Protein AF-D9S1Q9-F1 (afdb_monomer_lite)

Foldseek 3Di:
DALQLVVLCVQCPPHQLVVSQVLLCVQQVDGDDSVNSVCRNVVVDPDDPVVLVSSCSSVVNDSVVSVARPPDDDDDPDPPPPPDDDDPVVVVVVVVCVVVVPDPVNVVVVVVVVVVVVVVVD

Organism: Thermosediminibacter oceani (strain ATCC BAA-1034 / DSM 16646 / JW/IW-1228P) (NCBI:txid555079)

Structure (mmCIF, N/CA/C/O backbone):
data_AF-D9S1Q9-F1
#
_entry.id   AF-D9S1Q9-F1
#
loop_
_atom_site.group_PDB
_atom_site.id
_atom_site.type_symbol
_atom_site.label_atom_id
_atom_site.label_alt_id
_atom_site.label_comp_id
_atom_site.label_asym_id
_atom_site.label_entity_id
_atom_site.label_seq_id
_atom_site.pdbx_PDB_ins_code
_atom_site.Cartn_x
_atom_site.Cartn_y
_atom_site.Cartn_z
_atom_site.occupancy
_atom_site.B_iso_or_equiv
_atom_site.auth_seq_id
_atom_site.auth_comp_id
_atom_site.auth_asym_id
_atom_site.auth_atom_id
_atom_site.pdbx_PDB_model_num
ATOM 1 N N . MET A 1 1 ? 17.188 8.915 -3.248 1.00 65.69 1 MET A N 1
ATOM 2 C CA . MET A 1 1 ? 16.074 8.273 -3.986 1.00 65.69 1 MET A CA 1
ATOM 3 C C . MET A 1 1 ? 15.048 7.877 -2.932 1.00 65.69 1 MET A C 1
ATOM 5 O O . MET A 1 1 ? 15.487 7.313 -1.942 1.00 65.69 1 MET A O 1
ATOM 9 N N . SER A 1 2 ? 13.767 8.249 -3.055 1.00 82.38 2 SER A N 1
ATOM 10 C CA . SER A 1 2 ? 12.780 7.984 -1.985 1.00 82.38 2 SER A CA 1
ATOM 11 C C . SER A 1 2 ? 12.434 6.495 -1.869 1.00 82.38 2 SER A C 1
ATOM 13 O O . SER A 1 2 ? 12.535 5.774 -2.864 1.00 82.38 2 SER A O 1
ATOM 15 N N . GLU A 1 3 ? 11.965 6.043 -0.704 1.00 85.69 3 GLU A N 1
ATOM 16 C CA . GLU A 1 3 ? 11.503 4.659 -0.495 1.00 85.69 3 GLU A CA 1
ATOM 17 C C . GLU A 1 3 ? 10.401 4.257 -1.476 1.00 85.69 3 GLU A C 1
ATOM 19 O O . GLU A 1 3 ? 10.445 3.196 -2.101 1.00 85.69 3 GLU A O 1
ATOM 24 N N . MET A 1 4 ? 9.466 5.172 -1.743 1.00 88.38 4 MET A N 1
ATOM 25 C CA . MET A 1 4 ? 8.474 5.000 -2.803 1.00 88.38 4 MET A CA 1
ATOM 26 C C . MET A 1 4 ? 9.131 4.704 -4.160 1.00 88.38 4 MET A C 1
ATOM 28 O O . MET A 1 4 ? 8.717 3.791 -4.870 1.00 88.38 4 MET A O 1
ATOM 32 N N . SER A 1 5 ? 10.178 5.448 -4.523 1.00 91.06 5 SER A N 1
ATOM 33 C CA . SER A 1 5 ? 10.886 5.263 -5.795 1.00 91.06 5 SER A CA 1
ATOM 34 C C . SER A 1 5 ? 11.536 3.879 -5.883 1.00 91.06 5 SER A C 1
ATOM 36 O O . SER A 1 5 ? 11.409 3.213 -6.915 1.00 91.06 5 SER A O 1
ATOM 38 N N . LYS A 1 6 ? 12.161 3.411 -4.790 1.00 91.94 6 LYS A N 1
ATOM 39 C CA . LYS A 1 6 ? 12.735 2.059 -4.694 1.00 91.94 6 LYS A CA 1
ATOM 40 C C . LYS A 1 6 ? 11.665 0.986 -4.884 1.00 91.94 6 LYS A C 1
ATOM 42 O O . LYS A 1 6 ? 11.836 0.092 -5.709 1.00 91.94 6 LYS A O 1
ATOM 47 N N . LYS A 1 7 ? 10.521 1.114 -4.208 1.00 92.88 7 LYS A N 1
ATOM 48 C CA . LYS A 1 7 ? 9.397 0.167 -4.311 1.00 92.88 7 LYS A CA 1
ATOM 49 C C . LYS A 1 7 ? 8.806 0.094 -5.707 1.00 92.88 7 LYS A C 1
ATOM 51 O O . LYS A 1 7 ? 8.513 -0.997 -6.189 1.00 92.88 7 LYS A O 1
ATOM 56 N N . ILE A 1 8 ? 8.668 1.225 -6.397 1.00 93.25 8 ILE A N 1
ATOM 57 C CA . ILE A 1 8 ? 8.262 1.219 -7.809 1.00 93.25 8 ILE A CA 1
ATOM 58 C C . ILE A 1 8 ? 9.320 0.511 -8.669 1.00 93.25 8 ILE A C 1
ATOM 60 O O . ILE A 1 8 ? 8.961 -0.237 -9.580 1.00 93.25 8 ILE A O 1
ATOM 64 N N . GLY A 1 9 ? 10.608 0.686 -8.359 1.00 93.38 9 GLY A N 1
ATOM 65 C CA . GLY A 1 9 ? 11.701 -0.084 -8.956 1.00 93.38 9 GLY A CA 1
ATOM 66 C C . GLY A 1 9 ? 11.554 -1.596 -8.748 1.00 93.38 9 GLY A C 1
ATOM 67 O O . GLY A 1 9 ? 11.645 -2.350 -9.715 1.00 93.38 9 GLY A O 1
ATOM 68 N N . LEU A 1 10 ? 11.235 -2.035 -7.526 1.00 93.75 10 LEU A N 1
ATOM 69 C CA . LEU A 1 10 ? 10.986 -3.445 -7.197 1.00 93.75 10 LEU A CA 1
ATOM 70 C C . LEU A 1 10 ? 9.789 -4.016 -7.968 1.00 93.75 10 LEU A C 1
ATOM 72 O O . LEU A 1 10 ? 9.868 -5.114 -8.508 1.00 93.75 10 LEU A O 1
ATOM 76 N N . ILE A 1 11 ? 8.694 -3.257 -8.064 1.00 93.88 11 ILE A N 1
ATOM 77 C CA . ILE A 1 11 ? 7.487 -3.660 -8.804 1.00 93.88 11 ILE A CA 1
ATOM 78 C C . ILE A 1 11 ? 7.773 -3.813 -10.297 1.00 93.88 11 ILE A C 1
ATOM 80 O O . ILE A 1 11 ? 7.249 -4.723 -10.940 1.00 93.88 11 ILE A O 1
ATOM 84 N N . LYS A 1 12 ? 8.587 -2.914 -10.857 1.00 95.50 12 LYS A N 1
ATOM 85 C CA . LYS A 1 12 ? 9.022 -2.985 -12.251 1.00 95.50 12 LYS A CA 1
ATOM 86 C C . LYS A 1 12 ? 9.880 -4.229 -12.491 1.00 95.50 12 LYS A C 1
ATOM 88 O O . LYS A 1 12 ? 9.688 -4.909 -13.499 1.00 95.50 12 LYS A O 1
ATOM 93 N 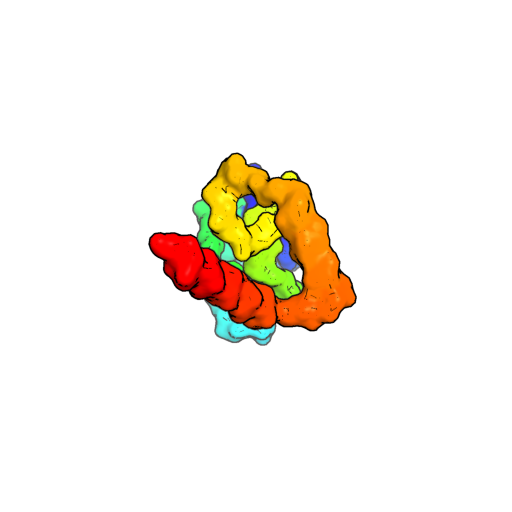N . GLY A 1 13 ? 10.841 -4.498 -11.606 1.00 93.25 13 GLY A N 1
ATOM 94 C CA . GLY A 1 13 ? 11.853 -5.529 -11.818 1.00 93.25 13 GLY A CA 1
ATOM 95 C C . GLY A 1 13 ? 12.519 -5.368 -13.190 1.00 93.25 13 GLY A C 1
ATOM 96 O O . GLY A 1 13 ? 12.987 -4.281 -13.554 1.00 93.25 13 GLY A O 1
ATOM 97 N N . ASN A 1 14 ? 12.478 -6.436 -13.987 1.00 94.75 14 ASN A N 1
ATOM 98 C CA . ASN A 1 14 ? 13.095 -6.484 -15.316 1.00 94.75 14 ASN A CA 1
ATOM 99 C C . ASN A 1 14 ? 12.217 -5.920 -16.445 1.00 94.75 14 ASN A C 1
ATOM 101 O O . ASN A 1 14 ? 12.701 -5.779 -17.562 1.00 94.75 14 ASN A O 1
ATOM 105 N N . LEU A 1 15 ? 10.957 -5.568 -16.176 1.00 95.1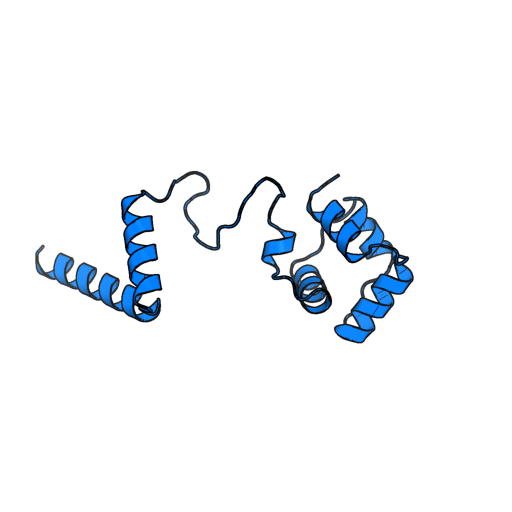9 15 LEU A N 1
ATOM 106 C CA . LEU A 1 15 ? 10.055 -5.018 -17.192 1.00 95.19 15 LEU A CA 1
ATOM 107 C C . LEU A 1 15 ? 10.486 -3.609 -17.600 1.00 95.19 15 LEU A C 1
ATOM 109 O O . LEU A 1 15 ? 10.992 -2.842 -16.781 1.00 95.19 15 LEU A O 1
ATOM 113 N N . SER A 1 16 ? 10.222 -3.208 -18.833 1.00 97.38 16 SER A N 1
ATOM 114 C CA . SER A 1 16 ? 10.175 -1.797 -19.207 1.00 97.38 16 SER A CA 1
ATOM 115 C C . SER A 1 16 ? 8.973 -1.098 -18.551 1.00 97.38 16 SER A C 1
ATOM 117 O O . SER A 1 16 ? 8.020 -1.728 -18.092 1.00 97.38 16 SER A O 1
ATOM 119 N N . TYR A 1 17 ? 8.984 0.239 -18.505 1.00 97.50 17 TYR A N 1
ATOM 120 C CA . TYR A 1 17 ? 7.832 0.991 -17.989 1.00 97.50 17 TYR A CA 1
ATOM 121 C C . TYR A 1 17 ? 6.582 0.850 -18.868 1.00 97.50 17 TYR A C 1
ATOM 123 O O . TYR A 1 17 ? 5.478 1.027 -18.357 1.00 97.50 17 TYR A O 1
ATOM 131 N N . ALA A 1 18 ? 6.752 0.563 -20.164 1.00 97.62 18 ALA A N 1
ATOM 132 C CA . ALA A 1 18 ? 5.645 0.291 -21.076 1.00 97.62 18 ALA A CA 1
ATOM 133 C C . ALA A 1 18 ? 4.994 -1.055 -20.733 1.00 97.62 18 ALA A C 1
ATOM 135 O O . ALA A 1 18 ? 3.811 -1.089 -20.419 1.00 97.62 18 ALA A O 1
ATOM 136 N N . GLU A 1 19 ? 5.792 -2.121 -20.624 1.00 98.00 19 GLU A N 1
ATOM 137 C CA . GLU A 1 19 ? 5.289 -3.445 -20.232 1.00 98.00 19 GLU A CA 1
ATOM 138 C C . GLU A 1 19 ? 4.649 -3.432 -18.840 1.00 98.00 19 GLU A C 1
ATOM 140 O O . GLU A 1 19 ? 3.624 -4.070 -18.614 1.00 98.00 19 GLU A O 1
ATOM 145 N N . LEU A 1 20 ? 5.223 -2.688 -17.887 1.00 97.56 20 LEU A N 1
ATOM 146 C CA . LEU A 1 20 ? 4.614 -2.530 -16.568 1.00 97.56 20 LEU A CA 1
ATOM 147 C C . LEU A 1 20 ? 3.255 -1.818 -16.650 1.00 97.56 20 LEU A C 1
ATOM 149 O O . LEU A 1 20 ? 2.318 -2.219 -15.961 1.00 97.56 20 LEU A O 1
ATOM 153 N N . ALA A 1 21 ? 3.142 -0.763 -17.461 1.00 97.69 21 ALA A N 1
ATOM 154 C CA . ALA A 1 21 ? 1.884 -0.048 -17.656 1.00 97.69 21 ALA A CA 1
ATOM 155 C C . ALA A 1 21 ? 0.799 -0.962 -18.238 1.00 97.69 21 ALA A C 1
ATOM 157 O O . ALA A 1 21 ? -0.326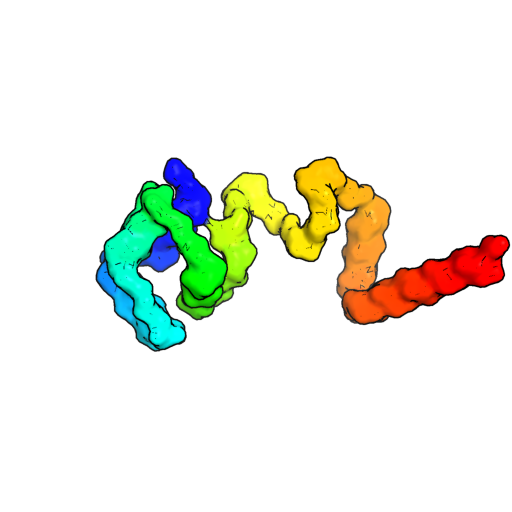 -0.962 -17.731 1.00 97.69 21 ALA A O 1
ATOM 158 N N . ASP A 1 22 ? 1.156 -1.768 -19.238 1.00 98.12 22 ASP A N 1
ATOM 159 C CA . ASP A 1 22 ? 0.241 -2.712 -19.877 1.00 98.12 22 ASP A CA 1
ATOM 160 C C . ASP A 1 22 ? -0.207 -3.792 -18.887 1.00 98.12 22 ASP A C 1
ATOM 162 O O . ASP A 1 22 ? -1.406 -3.985 -18.694 1.00 98.12 22 ASP A O 1
ATOM 166 N N . LYS A 1 23 ? 0.719 -4.393 -18.128 1.00 97.44 23 LYS A N 1
ATOM 167 C CA . LYS A 1 23 ? 0.374 -5.396 -17.104 1.00 97.44 23 LYS A CA 1
ATOM 168 C C . LYS A 1 23 ? -0.502 -4.848 -15.977 1.00 97.44 23 LYS A C 1
ATOM 170 O O . LYS A 1 23 ? -1.380 -5.551 -15.472 1.00 97.44 23 LYS A O 1
ATOM 175 N N . ILE A 1 24 ? -0.282 -3.600 -15.555 1.00 96.44 24 ILE A N 1
ATOM 176 C CA . ILE A 1 24 ? -1.159 -2.941 -14.576 1.00 96.44 24 ILE A CA 1
ATOM 177 C C . ILE A 1 24 ? -2.561 -2.788 -15.164 1.00 96.44 24 ILE A C 1
ATOM 179 O O . ILE A 1 24 ? -3.542 -3.080 -14.475 1.00 96.44 24 ILE A O 1
ATOM 183 N N . TYR A 1 25 ? -2.665 -2.356 -16.420 1.00 96.81 25 TYR A N 1
ATOM 184 C CA . TYR A 1 25 ? -3.948 -2.199 -17.092 1.00 96.81 25 TYR A CA 1
ATOM 185 C C . TYR A 1 25 ? -4.679 -3.538 -17.246 1.00 96.81 25 TYR A C 1
ATOM 187 O O . TYR A 1 25 ? -5.835 -3.628 -16.844 1.00 96.81 25 TYR A O 1
ATOM 195 N N . GLU A 1 26 ? -4.003 -4.586 -17.714 1.00 96.31 26 GLU A N 1
ATOM 196 C CA . GLU A 1 26 ? -4.572 -5.931 -17.868 1.00 96.31 26 GLU A CA 1
ATOM 197 C C . GLU A 1 26 ? -5.143 -6.476 -16.554 1.00 96.31 26 GLU A C 1
ATOM 199 O O . GLU A 1 26 ? -6.236 -7.037 -16.531 1.00 96.31 26 GLU A O 1
ATOM 204 N N . LYS A 1 27 ? -4.432 -6.279 -15.436 1.00 93.44 27 LYS A N 1
ATOM 205 C CA . LYS A 1 27 ? -4.844 -6.819 -14.133 1.00 93.44 27 LYS A CA 1
ATOM 206 C C . LYS A 1 27 ? -5.885 -5.966 -13.404 1.00 93.44 27 LYS A C 1
ATOM 208 O O . LYS A 1 27 ? -6.660 -6.500 -12.617 1.00 93.44 27 LYS A O 1
ATOM 213 N N . THR A 1 28 ? -5.875 -4.646 -13.593 1.00 92.81 28 THR A N 1
ATOM 214 C CA . THR A 1 28 ? -6.674 -3.711 -12.770 1.00 92.81 28 THR A CA 1
ATOM 215 C C . THR A 1 28 ? -7.726 -2.923 -13.550 1.00 92.81 28 THR A C 1
ATOM 217 O O . THR A 1 28 ? -8.543 -2.234 -12.942 1.00 92.81 28 THR A O 1
ATOM 220 N N . GLY A 1 29 ? -7.685 -2.957 -14.883 1.00 93.31 29 GLY A N 1
ATOM 221 C CA . GLY A 1 29 ? -8.492 -2.111 -15.764 1.00 93.31 29 GLY A CA 1
ATOM 222 C C . GLY A 1 29 ? -8.110 -0.625 -15.736 1.00 93.31 29 GLY A C 1
ATOM 223 O O . GLY A 1 29 ? -8.755 0.190 -16.396 1.00 93.31 29 GLY A O 1
ATOM 224 N N . TYR A 1 30 ? -7.076 -0.236 -14.981 1.00 93.19 30 TYR A N 1
ATOM 225 C CA . TYR A 1 30 ? -6.694 1.160 -14.798 1.00 93.19 30 TYR A CA 1
ATOM 226 C C . TYR A 1 30 ? -5.448 1.526 -15.605 1.00 93.19 30 TYR A C 1
ATOM 228 O O . TYR A 1 30 ? -4.381 0.937 -15.443 1.00 93.19 30 TYR A O 1
ATOM 236 N N . LYS A 1 31 ? -5.565 2.554 -16.450 1.00 95.44 31 LYS A N 1
ATOM 237 C CA . LYS A 1 31 ? -4.470 3.004 -17.315 1.00 95.44 31 LYS A CA 1
ATOM 238 C C . LYS A 1 31 ? -3.555 3.990 -16.584 1.00 95.44 31 LYS A C 1
ATOM 240 O O . LYS A 1 31 ? -3.963 5.104 -16.254 1.00 95.44 31 LYS A O 1
ATOM 245 N N . ILE A 1 32 ? -2.296 3.602 -16.377 1.00 94.88 32 ILE A N 1
ATOM 246 C CA . ILE A 1 32 ? -1.215 4.490 -15.922 1.00 94.88 32 ILE A CA 1
ATOM 247 C C . ILE A 1 32 ? -0.211 4.624 -17.060 1.00 94.88 32 ILE A C 1
ATOM 249 O O . ILE A 1 32 ? 0.301 3.630 -17.551 1.00 94.88 32 ILE A O 1
ATOM 253 N N . HIS A 1 33 ? 0.092 5.849 -17.483 1.00 97.44 33 HIS A N 1
ATOM 254 C CA . HIS A 1 33 ? 1.058 6.059 -18.559 1.00 97.44 33 HIS A CA 1
ATOM 255 C C . HIS A 1 33 ? 2.492 5.699 -18.124 1.00 97.44 33 HIS A C 1
ATOM 257 O O . HIS A 1 33 ? 2.896 6.018 -17.002 1.00 97.44 33 HIS A O 1
ATOM 263 N N . TYR A 1 34 ? 3.291 5.114 -19.023 1.00 96.81 34 TYR A N 1
ATOM 264 C CA . TYR A 1 34 ? 4.655 4.656 -18.721 1.00 96.81 34 TYR A CA 1
ATOM 265 C C . TYR A 1 34 ? 5.564 5.781 -18.196 1.00 96.81 34 TYR A C 1
ATOM 267 O O . TYR A 1 34 ? 6.301 5.593 -17.228 1.00 96.81 34 TYR A O 1
ATOM 275 N N . THR A 1 35 ? 5.462 6.993 -18.757 1.00 97.19 35 THR A N 1
ATOM 276 C CA . THR A 1 35 ? 6.241 8.153 -18.279 1.00 97.19 35 THR A CA 1
ATOM 277 C C . THR A 1 35 ? 5.857 8.568 -16.860 1.00 97.19 35 THR A C 1
ATOM 279 O O . THR A 1 35 ? 6.679 9.115 -16.129 1.00 97.19 35 THR A O 1
ATOM 282 N N . THR A 1 36 ? 4.620 8.302 -16.438 1.00 96.88 36 THR A N 1
ATOM 283 C CA . THR A 1 36 ? 4.161 8.559 -15.070 1.00 96.88 36 THR A CA 1
ATOM 284 C C . THR A 1 36 ? 4.782 7.556 -14.102 1.00 96.88 36 THR A C 1
ATOM 286 O O . THR A 1 36 ? 5.295 7.969 -13.065 1.00 96.88 36 THR A O 1
ATOM 289 N N . LEU A 1 37 ? 4.836 6.272 -14.472 1.00 96.62 37 LEU A N 1
ATOM 290 C CA . LEU A 1 37 ? 5.543 5.240 -13.701 1.00 96.62 37 LEU A CA 1
ATOM 291 C C . LEU A 1 37 ? 7.041 5.551 -13.587 1.00 96.62 37 LEU A C 1
ATOM 293 O O . LEU A 1 37 ? 7.614 5.436 -12.507 1.00 96.62 37 LEU A O 1
ATOM 297 N N . GLN A 1 38 ? 7.660 6.037 -14.665 1.00 96.50 38 GLN A N 1
ATOM 298 C CA . GLN A 1 38 ? 9.052 6.486 -14.650 1.00 96.50 38 GLN A CA 1
ATOM 299 C C . GLN A 1 38 ? 9.268 7.677 -13.704 1.00 96.50 38 GLN A C 1
ATOM 301 O O . GLN A 1 38 ? 10.257 7.723 -12.971 1.00 96.50 38 GLN A O 1
ATOM 306 N N . LYS A 1 39 ? 8.342 8.644 -13.673 1.00 96.94 39 LYS A N 1
ATOM 307 C CA . LYS A 1 39 ? 8.404 9.771 -12.727 1.00 96.94 39 LYS A CA 1
ATOM 308 C C . LYS A 1 39 ? 8.281 9.306 -11.275 1.00 96.94 39 LYS A C 1
ATOM 310 O O . LYS A 1 39 ? 8.973 9.862 -10.430 1.00 96.94 39 LYS A O 1
ATOM 315 N N . TYR A 1 40 ? 7.471 8.281 -11.001 1.00 95.50 40 TYR A N 1
ATOM 316 C CA . TYR A 1 40 ? 7.388 7.671 -9.671 1.00 95.50 40 TYR A CA 1
ATOM 317 C C . TYR A 1 40 ? 8.689 6.965 -9.287 1.00 95.50 40 TYR A C 1
ATOM 319 O O . TYR A 1 40 ? 9.220 7.206 -8.212 1.00 95.50 40 TYR A O 1
ATOM 327 N N . ALA A 1 41 ? 9.254 6.166 -10.194 1.00 94.19 41 ALA A N 1
ATOM 328 C CA . ALA A 1 41 ? 10.504 5.441 -9.961 1.00 94.19 41 ALA A CA 1
ATOM 329 C C . ALA A 1 41 ? 11.735 6.349 -9.796 1.00 94.19 41 ALA A C 1
ATOM 331 O O . ALA A 1 41 ? 12.750 5.925 -9.260 1.00 94.19 41 ALA A O 1
ATOM 332 N N . THR A 1 42 ? 11.669 7.589 -10.282 1.00 93.62 42 THR A N 1
ATOM 333 C CA . THR A 1 42 ? 12.760 8.573 -10.171 1.00 93.62 42 THR A CA 1
ATOM 334 C C . THR A 1 42 ? 12.532 9.597 -9.060 1.00 93.62 42 THR A C 1
ATOM 336 O O . THR A 1 42 ? 13.347 10.501 -8.897 1.00 93.62 42 THR A O 1
ATOM 339 N N . GLY A 1 43 ? 11.421 9.503 -8.323 1.00 91.62 43 GLY A N 1
ATOM 340 C CA . GLY A 1 43 ? 11.058 10.452 -7.268 1.00 91.62 43 GLY A CA 1
ATOM 341 C C . GLY A 1 43 ? 10.644 11.836 -7.773 1.00 91.62 43 GLY A C 1
ATOM 342 O O . GLY A 1 43 ? 10.401 12.733 -6.976 1.00 91.62 43 GLY A O 1
ATOM 343 N N . LYS A 1 44 ? 10.521 12.030 -9.093 1.00 93.75 44 LYS A N 1
ATOM 344 C CA . LYS A 1 44 ? 10.076 13.299 -9.698 1.00 93.75 44 LYS A CA 1
ATOM 345 C C . LYS A 1 44 ? 8.592 13.580 -9.460 1.00 93.75 44 LYS A C 1
ATOM 347 O O . LYS A 1 44 ? 8.123 14.689 -9.709 1.00 93.75 44 LYS A O 1
ATOM 352 N N . ARG A 1 45 ? 7.825 12.560 -9.078 1.00 92.69 45 ARG A N 1
ATOM 353 C CA . ARG A 1 45 ? 6.406 12.663 -8.743 1.00 92.69 45 ARG A CA 1
ATOM 354 C C . ARG A 1 45 ? 6.059 11.600 -7.714 1.00 92.69 45 ARG A C 1
ATOM 356 O O . ARG A 1 45 ? 6.560 10.486 -7.811 1.00 92.69 45 ARG A O 1
ATOM 363 N N . GLU A 1 46 ? 5.130 11.908 -6.820 1.00 90.50 46 GLU A N 1
ATOM 364 C CA . GLU A 1 46 ? 4.542 10.904 -5.937 1.00 90.50 46 GLU A CA 1
ATOM 365 C C . GLU A 1 46 ? 3.232 10.326 -6.500 1.00 90.50 46 GLU A C 1
ATOM 367 O O . GLU A 1 46 ? 2.447 11.040 -7.149 1.00 90.50 46 GLU A O 1
ATOM 372 N N . PRO A 1 47 ? 2.962 9.028 -6.284 1.00 91.94 47 PRO A N 1
ATOM 373 C CA . PRO A 1 47 ? 1.670 8.442 -6.602 1.00 91.94 47 PRO A CA 1
ATOM 374 C C . PRO A 1 47 ? 0.561 9.008 -5.707 1.00 91.94 47 PRO A C 1
ATOM 376 O O . PRO A 1 47 ? 0.700 9.114 -4.494 1.00 91.94 47 PRO A O 1
ATOM 379 N N . SER A 1 48 ? -0.597 9.315 -6.294 1.00 90.94 48 SER A N 1
ATOM 380 C CA . SER A 1 48 ? -1.785 9.671 -5.502 1.00 90.94 48 SER A CA 1
ATOM 381 C C . SER A 1 48 ? -2.349 8.454 -4.757 1.00 90.94 48 SER A C 1
ATOM 383 O O . SER A 1 48 ? -2.152 7.318 -5.190 1.00 90.94 48 SER A O 1
ATOM 385 N N . LYS A 1 49 ? -3.178 8.670 -3.723 1.00 86.75 49 LYS A N 1
ATOM 386 C CA . LYS A 1 49 ? -3.896 7.587 -3.015 1.00 86.75 49 LYS A CA 1
ATOM 387 C C . LYS A 1 49 ? -4.660 6.648 -3.961 1.00 86.75 49 LYS A C 1
ATOM 389 O O . LYS A 1 49 ? -4.674 5.439 -3.751 1.00 86.75 49 LYS A O 1
ATOM 394 N N . LYS A 1 50 ? -5.271 7.188 -5.025 1.00 90.25 50 LYS A N 1
ATOM 395 C CA . LYS A 1 50 ? -5.964 6.388 -6.050 1.00 90.25 50 LYS A CA 1
ATOM 396 C C . LYS A 1 50 ? -4.992 5.464 -6.785 1.00 90.25 50 LYS A C 1
ATOM 398 O O . LYS A 1 50 ? -5.287 4.291 -6.968 1.00 90.25 50 LYS A O 1
ATOM 403 N N . VAL A 1 51 ? -3.828 5.986 -7.166 1.00 92.56 51 VAL A N 1
ATOM 404 C CA . VAL A 1 51 ? -2.787 5.214 -7.854 1.00 92.56 51 VAL A CA 1
ATOM 405 C C . VAL A 1 51 ? -2.173 4.166 -6.925 1.00 92.56 51 VAL A C 1
ATOM 407 O O . VAL A 1 51 ? -1.970 3.040 -7.358 1.00 92.56 51 VAL A O 1
ATOM 410 N N . LEU A 1 52 ? -1.959 4.477 -5.644 1.00 92.56 52 LEU A N 1
ATOM 411 C CA . LEU A 1 52 ? -1.479 3.494 -4.666 1.00 92.56 52 LEU A CA 1
ATOM 412 C C . LEU A 1 52 ? -2.442 2.311 -4.510 1.00 92.56 52 LEU A C 1
ATOM 414 O O . LEU A 1 52 ? -1.995 1.174 -4.424 1.00 92.56 52 LEU A O 1
ATOM 418 N N . ARG A 1 53 ? -3.761 2.545 -4.545 1.00 89.81 53 ARG A N 1
ATOM 419 C CA . ARG A 1 53 ? -4.756 1.456 -4.548 1.00 89.81 53 ARG A CA 1
ATOM 420 C C . ARG A 1 53 ? -4.657 0.578 -5.796 1.00 89.81 53 ARG A C 1
ATOM 422 O O . ARG A 1 53 ? -4.766 -0.636 -5.688 1.00 89.81 53 ARG A O 1
ATOM 429 N N . VAL A 1 54 ? -4.419 1.179 -6.962 1.00 92.31 54 VAL A N 1
ATOM 430 C CA . VAL A 1 54 ? -4.213 0.437 -8.219 1.00 92.31 54 VAL A CA 1
ATOM 431 C C . VAL A 1 54 ? -2.942 -0.405 -8.146 1.00 92.31 54 VAL A C 1
ATOM 433 O O . VAL A 1 54 ? -2.970 -1.593 -8.453 1.00 92.31 54 VAL A O 1
ATOM 436 N N . LEU A 1 55 ? -1.835 0.182 -7.688 1.00 93.62 55 LEU A N 1
ATOM 437 C CA . LEU A 1 55 ? -0.570 -0.533 -7.531 1.00 93.62 55 LEU A CA 1
ATOM 438 C C . LEU A 1 55 ? -0.685 -1.655 -6.492 1.00 93.62 55 LEU A C 1
ATOM 440 O O . LEU A 1 55 ? -0.174 -2.742 -6.726 1.00 93.62 55 LEU A O 1
ATOM 444 N N . SER A 1 56 ? -1.409 -1.425 -5.397 1.00 91.06 56 SER A N 1
ATOM 445 C CA . SER A 1 56 ? -1.742 -2.439 -4.390 1.00 91.06 56 SER A CA 1
ATOM 446 C C . SER A 1 56 ? -2.533 -3.608 -4.989 1.00 91.06 56 SER A C 1
ATOM 448 O O . SER A 1 56 ? -2.164 -4.762 -4.785 1.00 91.06 56 SER A O 1
ATOM 450 N N . ALA A 1 57 ? -3.556 -3.335 -5.803 1.00 87.88 57 ALA A N 1
ATOM 451 C CA . ALA A 1 57 ? -4.309 -4.378 -6.503 1.00 87.88 57 ALA A CA 1
ATOM 452 C C . ALA A 1 57 ? -3.440 -5.154 -7.513 1.00 87.88 57 ALA A C 1
ATOM 454 O O . ALA A 1 57 ? -3.554 -6.375 -7.637 1.00 87.88 57 ALA A O 1
ATOM 455 N N . TYR A 1 58 ? -2.533 -4.464 -8.211 1.00 94.00 58 TYR A N 1
ATOM 456 C CA . TYR A 1 58 ? -1.603 -5.097 -9.144 1.00 94.00 58 TYR A CA 1
ATOM 457 C C . TYR A 1 58 ? -0.606 -6.025 -8.431 1.00 94.00 58 TYR A C 1
ATOM 459 O O . TYR A 1 58 ? -0.407 -7.162 -8.862 1.00 94.00 58 TYR A O 1
ATOM 467 N N . THR A 1 59 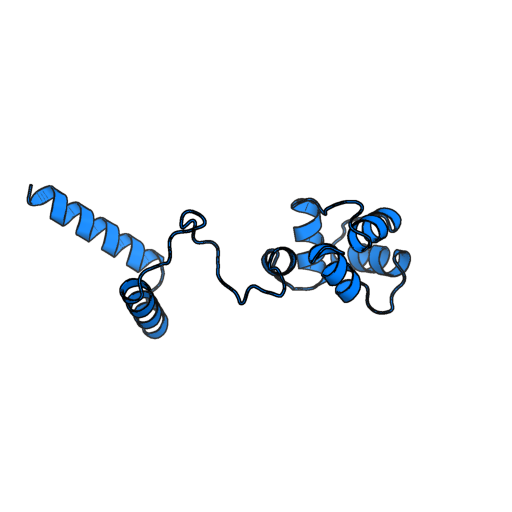? -0.002 -5.582 -7.328 1.00 91.69 59 THR A N 1
ATOM 468 C CA . THR A 1 59 ? 1.056 -6.328 -6.625 1.00 91.69 59 THR A CA 1
ATOM 469 C C . THR A 1 59 ? 0.532 -7.326 -5.596 1.00 91.69 59 THR A C 1
ATOM 471 O O . THR A 1 59 ? 1.274 -8.211 -5.179 1.00 91.69 59 THR A O 1
ATOM 474 N N . GLY A 1 60 ? -0.720 -7.181 -5.152 1.00 86.56 60 GLY A N 1
ATOM 475 C CA . GLY A 1 60 ? -1.263 -7.905 -4.001 1.00 86.56 60 GLY A CA 1
ATOM 476 C C . GLY A 1 60 ? -0.695 -7.440 -2.652 1.00 86.56 60 GLY A C 1
ATOM 477 O O . GLY A 1 60 ? -0.974 -8.061 -1.630 1.00 86.56 60 GLY A O 1
ATOM 478 N N . LYS A 1 61 ? 0.109 -6.367 -2.624 1.00 88.06 61 LYS A N 1
ATOM 479 C CA . LYS A 1 61 ? 0.647 -5.773 -1.390 1.00 88.06 61 LYS A CA 1
ATOM 480 C C . LYS A 1 61 ? -0.353 -4.771 -0.808 1.00 88.06 61 LYS A C 1
ATOM 482 O O . LYS A 1 61 ? -1.018 -4.083 -1.585 1.00 88.06 61 LYS A O 1
ATOM 487 N N . PRO A 1 62 ? -0.462 -4.630 0.524 1.00 84.62 62 PRO A N 1
ATOM 488 C CA . PRO A 1 62 ? -1.317 -3.608 1.123 1.00 84.62 62 PRO A CA 1
ATOM 489 C C . PRO A 1 62 ? -0.827 -2.198 0.765 1.00 84.62 62 PRO A C 1
ATOM 491 O O . PRO A 1 62 ? 0.351 -1.989 0.496 1.00 84.62 62 PRO A O 1
ATOM 494 N N . VAL A 1 63 ? -1.719 -1.202 0.793 1.00 83.38 63 VAL A N 1
ATOM 495 C CA . VAL A 1 63 ? -1.337 0.204 0.542 1.00 83.38 63 VAL A CA 1
ATOM 4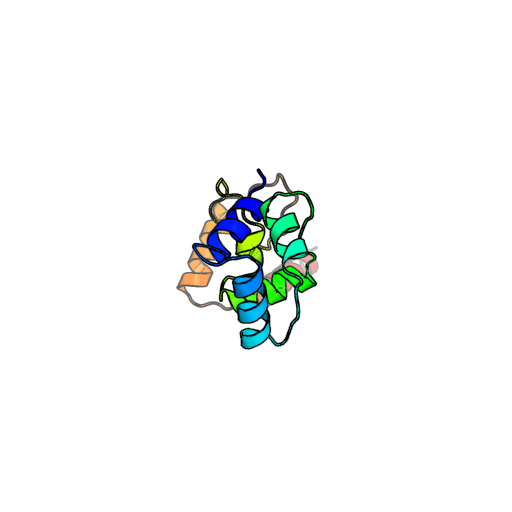96 C C . VAL A 1 63 ? -0.285 0.695 1.549 1.00 83.38 63 VAL A C 1
ATOM 498 O O . VAL A 1 63 ? 0.574 1.486 1.166 1.00 83.38 63 VAL A O 1
ATOM 501 N N . SER A 1 64 ? -0.306 0.196 2.794 1.00 82.12 64 SER A N 1
ATOM 502 C CA . SER A 1 64 ? 0.701 0.520 3.820 1.00 82.12 64 SER A CA 1
ATOM 503 C C . SER A 1 64 ? 2.115 0.155 3.384 1.00 82.12 64 SER A C 1
ATOM 505 O O . SER A 1 64 ? 3.025 0.949 3.585 1.00 82.12 64 SER A O 1
ATOM 507 N N . TRP A 1 65 ? 2.278 -0.954 2.655 1.00 85.75 65 TRP A N 1
ATOM 508 C CA . TRP A 1 65 ? 3.576 -1.395 2.152 1.00 85.75 65 TRP A CA 1
ATOM 509 C C . TRP A 1 65 ? 4.243 -0.347 1.266 1.00 85.75 65 TRP A C 1
ATOM 511 O O . TRP A 1 65 ? 5.457 -0.333 1.163 1.00 85.75 65 TRP A O 1
ATOM 521 N N . PHE A 1 66 ? 3.496 0.557 0.625 1.00 84.31 66 PHE A N 1
ATOM 522 C CA . PHE A 1 66 ? 4.078 1.648 -0.165 1.00 84.31 66 PHE A CA 1
ATOM 523 C C . PHE A 1 66 ? 4.562 2.821 0.695 1.00 84.31 66 PHE A C 1
ATOM 525 O O . PHE A 1 66 ? 5.450 3.549 0.262 1.00 84.31 66 PHE A O 1
ATOM 532 N N . LEU A 1 67 ? 4.001 2.975 1.892 1.00 81.75 67 LEU A N 1
ATOM 533 C CA . LEU A 1 67 ? 4.227 4.083 2.821 1.00 81.75 67 LEU A CA 1
ATOM 534 C C . LEU A 1 67 ? 5.203 3.737 3.959 1.00 81.75 67 LEU A C 1
ATOM 536 O O . LEU A 1 67 ? 5.683 4.646 4.613 1.00 81.75 67 LEU A O 1
ATOM 540 N N . GLU A 1 68 ? 5.486 2.452 4.189 1.00 72.31 68 GLU A N 1
ATOM 541 C CA . GLU A 1 68 ? 6.456 1.972 5.190 1.00 72.31 68 GLU A CA 1
ATOM 542 C C . GLU A 1 68 ? 7.896 2.320 4.773 1.00 72.31 68 GLU A C 1
ATOM 544 O O . GLU A 1 68 ? 8.384 1.756 3.801 1.00 72.31 68 GLU A O 1
ATOM 549 N N . ASP A 1 69 ? 8.613 3.219 5.437 1.00 61.28 69 ASP A N 1
ATOM 550 C CA . ASP A 1 69 ? 10.046 3.362 5.134 1.00 61.28 69 ASP A CA 1
ATOM 551 C C . ASP A 1 69 ? 10.796 2.065 5.516 1.00 61.28 69 ASP A C 1
ATOM 553 O O . ASP A 1 69 ? 10.406 1.400 6.472 1.00 61.28 69 ASP A O 1
ATOM 557 N N . GLU A 1 70 ? 11.832 1.654 4.763 1.00 53.47 70 GLU A N 1
ATOM 558 C CA . GLU A 1 70 ? 12.594 0.404 5.025 1.00 53.47 70 GLU A CA 1
ATOM 559 C C . GLU A 1 70 ? 13.192 0.348 6.452 1.00 53.47 70 GLU A C 1
ATOM 561 O O . GLU A 1 70 ? 13.476 -0.741 6.945 1.00 53.47 70 GLU A O 1
ATOM 566 N N . ASP A 1 71 ? 13.291 1.493 7.138 1.00 47.75 71 ASP A N 1
ATOM 567 C CA . ASP A 1 71 ? 13.708 1.618 8.543 1.00 47.75 71 ASP A CA 1
ATOM 568 C C . ASP A 1 71 ? 12.554 1.468 9.560 1.00 47.75 71 ASP A C 1
ATOM 570 O O . ASP A 1 71 ? 12.749 1.657 10.761 1.00 47.75 71 ASP A O 1
ATOM 574 N N . GLN A 1 72 ? 11.340 1.135 9.114 1.00 41.94 72 GLN A N 1
ATOM 575 C CA . GLN A 1 72 ? 10.176 0.943 9.976 1.00 41.94 72 GLN A CA 1
ATOM 576 C C . GLN A 1 72 ? 9.597 -0.462 9.801 1.00 41.94 72 GLN A C 1
ATOM 578 O O . GLN A 1 72 ? 8.727 -0.723 8.967 1.00 41.94 72 GLN A O 1
ATOM 583 N N . GLU A 1 73 ? 10.060 -1.380 10.654 1.00 38.09 73 GLU A N 1
ATOM 584 C CA . GLU A 1 73 ? 9.291 -2.571 11.002 1.00 38.09 73 GLU A CA 1
ATOM 585 C C . GLU A 1 73 ? 7.869 -2.151 11.421 1.00 38.09 73 GLU A C 1
ATOM 587 O O . GLU A 1 73 ? 7.670 -1.311 12.295 1.00 38.09 73 GLU A O 1
ATOM 592 N N . ILE A 1 74 ? 6.885 -2.729 10.733 1.00 40.81 74 ILE A N 1
ATOM 593 C CA . ILE A 1 74 ? 5.429 -2.603 10.895 1.00 40.81 74 ILE A CA 1
ATOM 594 C C . ILE A 1 74 ? 4.964 -2.088 12.272 1.00 40.81 74 ILE A C 1
ATOM 596 O O . ILE A 1 74 ? 5.099 -2.795 13.266 1.00 40.81 74 ILE A O 1
ATOM 600 N N . SER A 1 75 ? 4.199 -0.990 12.280 1.00 34.81 75 SER A N 1
ATOM 601 C CA . SER A 1 75 ? 2.863 -0.892 12.915 1.00 34.81 75 SER A CA 1
ATOM 602 C C . SER A 1 75 ? 2.309 0.515 12.654 1.00 34.81 75 SER A C 1
ATOM 604 O O . SER A 1 75 ? 2.894 1.496 13.077 1.00 34.81 75 SER A O 1
ATOM 606 N N . GLY A 1 76 ? 1.253 0.735 11.875 1.00 34.56 76 GLY A N 1
ATOM 607 C CA . GLY A 1 76 ? -0.121 0.389 12.216 1.00 34.56 76 GLY A CA 1
ATOM 608 C C . GLY A 1 76 ? -0.956 1.679 12.223 1.00 34.56 76 GLY A C 1
ATOM 609 O O . GLY A 1 76 ? -0.495 2.727 12.655 1.00 34.56 76 GLY A O 1
ATOM 610 N N . ASN A 1 77 ? -2.196 1.624 11.733 1.00 38.22 77 ASN A N 1
ATOM 611 C CA . ASN A 1 77 ? -3.178 2.703 11.894 1.00 38.22 77 ASN A CA 1
ATOM 612 C C . ASN A 1 77 ? -3.598 2.808 13.377 1.00 38.22 77 ASN A C 1
ATOM 614 O O . ASN A 1 77 ? -4.693 2.399 13.761 1.00 38.22 77 ASN A O 1
ATOM 618 N N . PHE A 1 78 ? -2.726 3.346 14.216 1.00 41.28 78 PHE A N 1
ATOM 619 C CA . PHE A 1 78 ? -3.054 3.835 15.543 1.00 41.28 78 PHE A CA 1
ATOM 620 C C . PHE A 1 78 ? -2.611 5.291 15.540 1.00 41.28 78 PHE A C 1
ATOM 622 O O . PHE A 1 78 ? -1.418 5.566 15.524 1.00 41.28 78 PHE A O 1
ATOM 629 N N . LEU A 1 79 ? -3.561 6.229 15.485 1.00 42.06 79 LEU A N 1
ATOM 630 C CA . LEU A 1 79 ? -3.265 7.646 15.705 1.00 42.06 79 LEU A CA 1
ATOM 631 C C . LEU A 1 79 ? -2.942 7.833 17.188 1.00 42.06 79 LEU A C 1
ATOM 633 O O . LEU A 1 79 ? -3.739 8.351 17.965 1.00 42.06 79 LEU A O 1
ATOM 637 N N . VAL A 1 80 ? -1.775 7.340 17.572 1.00 44.41 80 VAL A N 1
ATOM 638 C CA . VAL A 1 80 ? -0.995 7.902 18.652 1.00 44.41 80 VAL A CA 1
ATOM 639 C C . VAL A 1 80 ? -0.387 9.166 18.055 1.00 44.41 80 VAL A C 1
ATOM 641 O O . VAL A 1 80 ? 0.055 9.147 16.904 1.00 44.41 80 VAL A O 1
ATOM 644 N N . LYS A 1 81 ? -0.451 10.298 18.761 1.00 44.12 81 LYS A N 1
ATOM 645 C CA . LYS A 1 81 ? 0.254 11.505 18.305 1.00 44.12 81 LYS A CA 1
ATOM 646 C C . LYS A 1 81 ? 1.689 11.087 18.002 1.00 44.12 81 LYS A C 1
ATOM 648 O O . LYS A 1 81 ? 2.232 10.320 18.785 1.00 44.12 81 LYS A O 1
ATOM 653 N N . GLU A 1 82 ? 2.258 11.549 16.891 1.00 42.91 82 GLU A N 1
ATOM 654 C CA . GLU A 1 82 ? 3.462 11.007 16.223 1.00 42.91 82 GLU A CA 1
ATOM 655 C C . GLU A 1 82 ? 4.740 10.834 17.094 1.00 42.91 82 GLU A C 1
ATOM 657 O O . GLU A 1 82 ? 5.763 10.430 16.566 1.00 42.91 82 GLU A O 1
ATOM 662 N N . ASN A 1 83 ? 4.700 11.076 18.413 1.00 48.00 83 ASN A N 1
ATOM 663 C CA . ASN A 1 83 ? 5.780 10.878 19.386 1.00 48.00 83 ASN A CA 1
ATOM 664 C C . ASN A 1 83 ? 5.341 10.257 20.740 1.00 48.00 83 ASN A C 1
ATOM 666 O O . ASN A 1 83 ? 6.103 10.308 21.702 1.00 48.00 83 ASN A O 1
ATOM 670 N N . GLU A 1 84 ? 4.122 9.730 20.881 1.00 46.91 84 GLU A N 1
ATOM 671 C CA . GLU A 1 84 ? 3.698 9.027 22.105 1.00 46.91 84 GLU A CA 1
ATOM 672 C C . GLU A 1 84 ? 3.948 7.516 21.932 1.00 46.91 84 GLU A C 1
ATOM 674 O O . GLU A 1 84 ? 3.394 6.866 21.050 1.00 46.91 84 GLU A O 1
ATOM 679 N N . GLU A 1 85 ? 4.810 6.924 22.756 1.00 62.03 85 GLU A N 1
ATOM 680 C CA . GLU A 1 85 ? 4.941 5.466 22.804 1.00 62.03 85 GLU A CA 1
ATOM 681 C C . GLU A 1 85 ? 3.715 4.860 23.498 1.00 62.03 85 GLU A C 1
ATOM 683 O O . GLU A 1 85 ? 3.274 5.337 24.545 1.00 62.03 85 GLU A O 1
ATOM 688 N N . ILE A 1 86 ? 3.164 3.776 22.942 1.00 64.75 86 ILE A N 1
ATOM 689 C CA . ILE A 1 86 ? 2.139 2.988 23.636 1.00 64.75 86 ILE A CA 1
ATOM 690 C C . ILE A 1 86 ? 2.822 2.290 24.822 1.00 64.75 86 ILE A C 1
ATOM 692 O O . ILE A 1 86 ? 3.699 1.455 24.575 1.00 64.75 86 ILE A O 1
ATOM 696 N N . PRO A 1 87 ? 2.415 2.551 26.081 1.00 72.25 87 PRO A N 1
ATOM 697 C CA . PRO A 1 87 ? 3.061 1.938 27.237 1.00 72.25 87 PRO A CA 1
ATOM 698 C C . PRO A 1 87 ? 2.996 0.406 27.176 1.00 72.25 87 PRO A C 1
ATOM 700 O O . PRO A 1 87 ? 1.983 -0.160 26.754 1.00 72.25 87 PRO A O 1
ATOM 703 N N . TYR A 1 88 ? 4.057 -0.263 27.639 1.00 63.06 88 TYR A N 1
ATOM 704 C CA . TYR A 1 88 ? 4.215 -1.728 27.608 1.00 63.06 88 TYR A CA 1
ATOM 705 C C . TYR A 1 88 ? 2.980 -2.486 28.128 1.00 63.06 88 TYR A C 1
ATOM 707 O O . TYR A 1 88 ? 2.536 -3.468 27.532 1.00 63.06 88 TYR A O 1
ATOM 715 N N . GLU A 1 89 ? 2.351 -1.972 29.184 1.00 61.81 89 GLU A N 1
ATOM 716 C CA . GLU A 1 89 ? 1.150 -2.556 29.789 1.00 61.81 89 GLU A CA 1
ATOM 717 C C . GLU A 1 89 ? -0.022 -2.682 28.800 1.00 61.81 89 GLU A C 1
ATOM 719 O O . GLU A 1 89 ? -0.726 -3.695 28.776 1.00 61.81 89 GLU A O 1
ATOM 724 N N . TYR A 1 90 ? -0.213 -1.694 27.921 1.00 77.44 90 TYR A N 1
ATOM 725 C CA . TYR A 1 90 ? -1.258 -1.742 26.896 1.00 77.44 90 TYR A CA 1
ATOM 726 C C . TYR A 1 90 ? -0.930 -2.758 25.795 1.00 77.44 90 TYR A C 1
ATOM 728 O O . TYR A 1 90 ? -1.833 -3.426 25.281 1.00 77.44 90 TYR A O 1
ATOM 736 N N . GLN A 1 91 ? 0.353 -2.925 25.461 1.00 76.25 91 GLN A N 1
ATOM 737 C CA . GLN A 1 91 ? 0.800 -3.912 24.476 1.00 76.25 91 GLN A CA 1
ATOM 738 C C . GLN A 1 91 ? 0.541 -5.346 24.960 1.00 76.25 91 GLN A C 1
ATOM 740 O O . GLN A 1 91 ? 0.035 -6.179 24.201 1.00 76.25 91 GLN A O 1
ATOM 745 N N . GLU A 1 92 ? 0.813 -5.639 26.236 1.00 79.00 92 GLU A N 1
ATOM 746 C CA . GLU A 1 92 ? 0.547 -6.956 26.825 1.00 79.00 92 GLU A CA 1
ATOM 747 C C . GLU A 1 92 ? -0.941 -7.312 26.820 1.00 79.00 92 GLU A C 1
ATOM 749 O O . GLU A 1 92 ? -1.315 -8.448 26.506 1.00 79.00 92 GLU A O 1
ATOM 754 N N . VAL A 1 93 ? -1.806 -6.351 27.150 1.00 82.25 93 VAL A N 1
ATOM 755 C CA . VAL A 1 93 ? -3.262 -6.542 27.122 1.00 82.25 93 VAL A CA 1
ATOM 756 C C . VAL A 1 93 ? -3.736 -6.834 25.700 1.00 82.25 93 VAL A C 1
ATOM 758 O O . VAL A 1 93 ? -4.522 -7.763 25.494 1.00 82.25 93 VAL A O 1
ATOM 761 N N . PHE A 1 94 ? -3.216 -6.106 24.710 1.00 82.56 94 PHE A N 1
ATOM 762 C CA . PHE A 1 94 ? -3.551 -6.335 23.308 1.00 82.56 94 PHE A CA 1
ATOM 763 C C . PHE A 1 94 ? -3.121 -7.730 22.833 1.00 82.56 94 PHE A C 1
ATOM 765 O O . PHE A 1 94 ? -3.913 -8.446 22.213 1.00 82.56 94 PHE A O 1
ATOM 772 N N . LYS A 1 95 ? -1.902 -8.160 23.185 1.00 83.19 95 LYS A N 1
ATOM 773 C CA . LYS A 1 95 ? -1.396 -9.505 22.876 1.00 83.19 95 LYS A CA 1
ATOM 774 C C . LYS A 1 95 ? -2.299 -10.589 23.467 1.00 83.19 95 LYS A C 1
ATOM 776 O O . LYS A 1 95 ? -2.774 -11.457 22.739 1.00 83.19 95 LYS A O 1
ATOM 781 N N . LYS A 1 96 ? -2.638 -10.478 24.755 1.00 86.44 96 LYS A N 1
ATOM 782 C CA . LYS A 1 96 ? -3.545 -11.416 25.439 1.00 86.44 96 LYS A CA 1
ATOM 783 C C . LYS A 1 96 ? -4.933 -11.464 24.794 1.00 86.44 96 LYS A C 1
ATOM 785 O O . LYS A 1 96 ? -5.507 -12.544 24.665 1.00 86.44 96 LYS A O 1
ATOM 790 N N . ALA A 1 97 ? -5.486 -10.320 24.389 1.00 87.50 97 ALA A N 1
ATOM 791 C CA . ALA A 1 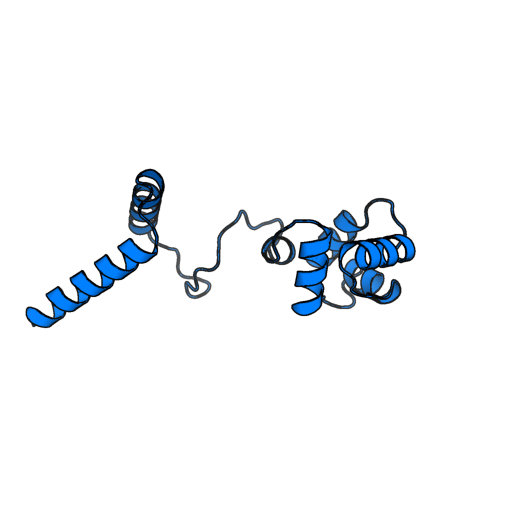97 ? -6.789 -10.264 23.727 1.00 87.50 97 ALA A CA 1
ATOM 792 C C . ALA A 1 97 ? -6.773 -10.977 22.365 1.00 87.50 97 ALA A C 1
ATOM 794 O O . ALA A 1 97 ? -7.693 -11.740 22.057 1.00 87.50 97 ALA A O 1
ATOM 795 N N . LYS A 1 98 ? -5.700 -10.784 21.588 1.00 83.88 98 LYS A N 1
ATOM 796 C CA . LYS A 1 98 ? -5.485 -11.456 20.302 1.00 83.88 98 LYS A CA 1
ATOM 797 C C . LYS A 1 98 ? -5.369 -12.971 20.468 1.00 83.88 98 LYS A C 1
ATOM 799 O O . LYS A 1 98 ? -6.058 -13.702 19.759 1.00 83.88 98 LYS A O 1
ATOM 804 N N . ASP A 1 99 ? -4.576 -13.435 21.433 1.00 90.44 99 ASP A N 1
ATOM 805 C CA . ASP A 1 99 ? -4.395 -14.866 21.723 1.00 90.44 99 ASP A CA 1
ATOM 806 C C . ASP A 1 99 ? -5.720 -15.535 22.119 1.00 90.44 99 ASP A C 1
ATOM 808 O O . ASP A 1 99 ? -6.016 -16.662 21.720 1.00 90.44 99 ASP A O 1
ATOM 812 N N . LYS A 1 100 ? -6.573 -14.801 22.840 1.00 91.38 100 LYS A N 1
ATOM 813 C CA . LYS A 1 100 ? -7.920 -15.241 23.223 1.00 91.38 100 LYS A CA 1
ATOM 814 C C . LYS A 1 100 ? -8.980 -15.049 22.135 1.00 91.38 100 LYS A C 1
ATOM 816 O O . LYS A 1 100 ? -10.152 -15.309 22.394 1.00 91.38 100 LYS A O 1
ATOM 821 N N . LYS A 1 101 ? -8.594 -14.609 20.931 1.00 92.00 101 LYS A N 1
ATOM 822 C CA . LYS A 1 101 ? -9.495 -14.333 19.797 1.00 92.00 101 LYS A CA 1
ATOM 823 C C . LYS A 1 101 ? -10.648 -13.393 20.162 1.00 92.00 101 LYS A C 1
ATOM 825 O O . LYS A 1 101 ? -11.745 -13.504 19.617 1.00 92.00 101 LYS A O 1
ATOM 830 N N . ILE A 1 102 ? -10.408 -12.467 21.087 1.00 85.50 102 ILE A N 1
ATOM 831 C CA . ILE A 1 102 ? -11.402 -11.467 21.468 1.00 85.50 102 ILE A CA 1
ATOM 832 C C . ILE A 1 102 ? -11.479 -10.450 20.326 1.00 85.50 102 ILE A C 1
ATOM 834 O O . ILE A 1 102 ? -10.461 -9.838 19.991 1.00 85.50 102 ILE A O 1
ATOM 838 N N . PRO A 1 103 ? -12.651 -10.257 19.699 1.00 86.31 103 PRO A N 1
ATOM 839 C CA . PRO A 1 103 ? -12.759 -9.344 18.578 1.00 86.31 103 PRO A CA 1
ATOM 840 C C . PRO A 1 103 ? -12.666 -7.885 19.059 1.00 86.31 103 PRO A C 1
ATOM 842 O O . PRO A 1 103 ? -13.122 -7.566 20.163 1.00 86.31 103 PRO A O 1
ATOM 845 N N . PRO A 1 104 ? -12.148 -6.964 18.225 1.00 82.88 104 PRO A N 1
ATOM 846 C CA . PRO A 1 104 ? -12.042 -5.545 18.576 1.00 82.88 104 PRO A CA 1
ATOM 847 C C . PRO A 1 104 ? -13.370 -4.904 19.006 1.00 82.88 104 PRO A C 1
ATOM 849 O O . PRO A 1 104 ? -13.387 -4.039 19.879 1.00 82.88 104 PRO A O 1
ATOM 852 N N . SER A 1 105 ? -14.495 -5.358 18.446 1.00 84.50 105 SER A N 1
ATOM 853 C CA . SER A 1 105 ? -15.837 -4.909 18.838 1.00 84.50 105 SER A CA 1
ATOM 854 C C . SER A 1 105 ? -16.145 -5.187 20.311 1.00 84.50 105 SER A C 1
ATOM 856 O O . SER A 1 105 ? -16.732 -4.342 20.979 1.00 84.50 105 SER A O 1
ATOM 858 N N . SER A 1 106 ? -15.707 -6.331 20.842 1.00 87.75 106 SER A N 1
ATOM 859 C CA . SER A 1 106 ? -15.908 -6.681 22.251 1.00 87.75 106 SER A CA 1
ATOM 860 C C . SER A 1 106 ? -15.045 -5.834 23.182 1.00 87.75 106 SER A C 1
ATOM 862 O O . SER A 1 106 ? -15.508 -5.442 24.249 1.00 87.75 106 SER A O 1
ATOM 864 N N . LEU A 1 107 ? -13.814 -5.502 22.774 1.00 87.31 107 LEU A N 1
ATOM 865 C CA . LEU A 1 107 ? -12.967 -4.573 23.530 1.00 87.31 107 LEU A CA 1
ATOM 866 C C . LEU A 1 107 ? -13.593 -3.177 23.592 1.00 87.31 107 LEU A C 1
ATOM 868 O O . LEU A 1 107 ? -13.588 -2.553 24.649 1.00 87.31 107 LEU A O 1
ATOM 872 N N . LYS A 1 108 ? -14.193 -2.713 22.489 1.00 87.25 108 LYS A N 1
ATOM 873 C CA . LYS A 1 108 ? -14.898 -1.428 22.448 1.00 87.25 108 LYS A CA 1
ATOM 874 C C . LYS A 1 108 ? -16.071 -1.387 23.434 1.00 87.25 108 LYS A C 1
ATOM 876 O O . LYS A 1 108 ? -16.161 -0.453 24.223 1.00 87.25 108 LYS A O 1
ATOM 881 N N . LEU A 1 109 ? -16.903 -2.430 23.447 1.00 90.75 109 LEU A N 1
ATOM 882 C CA . LEU A 1 109 ? -18.016 -2.549 24.396 1.00 90.75 109 LEU A CA 1
ATOM 883 C C . LEU A 1 109 ? -17.538 -2.566 25.853 1.00 90.75 109 LEU A C 1
ATOM 885 O O . LEU A 1 109 ? -18.165 -1.963 26.721 1.00 90.75 109 LEU A O 1
ATOM 889 N N . PHE A 1 110 ? -16.417 -3.236 26.128 1.00 91.25 110 PHE A N 1
ATOM 890 C CA . PHE A 1 110 ? -15.833 -3.256 27.465 1.00 91.25 110 PHE A CA 1
ATOM 891 C C . PHE A 1 110 ? -15.382 -1.860 27.916 1.00 91.25 110 PHE A C 1
ATOM 893 O O . PHE A 1 110 ? -15.677 -1.459 29.040 1.00 91.25 110 PHE A O 1
ATOM 900 N N . ILE A 1 111 ? -14.715 -1.102 27.040 1.00 91.06 111 ILE A N 1
ATOM 901 C CA . ILE A 1 111 ? -14.289 0.278 27.322 1.00 91.06 111 ILE A CA 1
ATOM 902 C C . ILE A 1 111 ? -15.504 1.158 27.639 1.00 91.06 111 ILE A C 1
ATOM 904 O O . ILE A 1 111 ? -15.524 1.817 28.677 1.00 91.06 111 ILE A O 1
ATOM 908 N N . GLU A 1 112 ? -16.545 1.103 26.804 1.00 91.88 112 GLU A N 1
ATOM 909 C CA . GLU A 1 112 ? -17.788 1.861 27.004 1.00 91.88 112 GLU A CA 1
ATOM 910 C C . GLU A 1 112 ? -18.456 1.525 28.352 1.00 91.88 112 GLU A C 1
ATOM 912 O O . GLU A 1 112 ? -18.905 2.419 29.076 1.00 91.88 112 GLU A O 1
ATOM 917 N N . ALA A 1 113 ? -18.477 0.244 28.736 1.00 92.94 113 ALA A N 1
ATOM 918 C CA . ALA A 1 113 ? -19.025 -0.197 30.016 1.00 92.94 113 ALA A CA 1
ATOM 919 C C . ALA A 1 113 ? -18.222 0.335 31.218 1.00 92.94 113 ALA A C 1
ATOM 921 O O . ALA A 1 113 ? -18.810 0.793 32.200 1.00 92.94 113 ALA A O 1
ATOM 922 N N . VAL A 1 114 ? -16.887 0.316 31.141 1.00 92.06 114 VAL A N 1
ATOM 923 C CA . VAL A 1 114 ? -16.008 0.849 32.195 1.00 92.06 114 VAL A CA 1
ATOM 924 C C . VAL A 1 114 ? -16.168 2.362 32.337 1.00 92.06 114 VAL A C 1
ATOM 926 O O . VAL A 1 114 ? -16.255 2.864 33.459 1.00 92.06 114 VAL A O 1
ATOM 929 N N . GLU A 1 115 ? -16.242 3.099 31.228 1.00 92.56 115 GLU A N 1
ATOM 930 C CA . GLU A 1 115 ? -16.477 4.547 31.249 1.00 92.56 115 GLU A CA 1
ATOM 931 C C . GLU A 1 115 ? -17.814 4.898 31.901 1.00 92.56 115 GLU A C 1
ATOM 933 O O . GLU A 1 115 ? -17.880 5.811 32.727 1.00 92.56 115 GLU A O 1
ATOM 938 N N . LYS A 1 116 ? -18.874 4.155 31.569 1.00 91.75 116 LYS A N 1
ATOM 939 C CA . LYS A 1 116 ? -20.196 4.337 32.170 1.00 91.75 116 LYS A CA 1
ATOM 940 C C . LYS A 1 116 ? -20.166 4.082 33.679 1.00 91.75 116 LYS A C 1
ATOM 942 O O . LYS A 1 116 ? -20.619 4.926 34.446 1.00 91.75 116 LYS A O 1
ATOM 947 N N . ALA A 1 117 ? -19.547 2.984 34.111 1.00 90.94 117 ALA A N 1
ATOM 948 C CA . ALA A 1 117 ? -19.425 2.644 35.528 1.00 90.94 117 ALA A CA 1
ATOM 949 C C . ALA A 1 117 ? -18.594 3.663 36.334 1.00 90.94 117 ALA A C 1
ATOM 951 O O . ALA A 1 117 ? -18.826 3.839 37.529 1.00 90.94 117 ALA A O 1
ATOM 952 N N . ARG A 1 118 ? -17.623 4.343 35.704 1.00 87.00 118 ARG A N 1
ATOM 953 C CA . ARG A 1 118 ? -16.880 5.451 36.332 1.00 87.00 118 ARG A CA 1
ATOM 954 C C . ARG A 1 118 ? -17.756 6.688 36.520 1.00 87.00 118 ARG A C 1
ATOM 956 O O . ARG A 1 118 ? -17.706 7.297 37.583 1.00 87.00 118 ARG A O 1
ATOM 963 N N . LYS A 1 119 ? -18.575 7.027 35.521 1.00 84.31 119 LYS A N 1
ATOM 964 C CA . LYS A 1 119 ? -19.491 8.179 35.572 1.00 84.31 119 LYS A CA 1
ATOM 965 C C . LYS A 1 119 ? -20.592 8.018 36.620 1.00 84.31 119 LYS A C 1
ATOM 967 O O . LYS A 1 119 ? -20.989 9.005 37.211 1.00 84.31 119 LYS A O 1
ATOM 972 N N . GLU A 1 120 ? -21.052 6.797 36.883 1.00 76.56 120 GLU A N 1
ATOM 973 C CA . GLU A 1 120 ? -22.079 6.519 37.905 1.00 76.56 120 GLU A CA 1
ATOM 974 C C . GLU A 1 120 ? -21.551 6.574 39.354 1.00 76.56 120 GLU A C 1
ATOM 976 O O . GLU A 1 120 ? -22.336 6.547 40.297 1.00 76.56 120 GLU A O 1
ATOM 981 N N . LYS A 1 121 ? -20.226 6.640 39.548 1.00 59.22 121 LYS A N 1
ATOM 982 C CA . LYS A 1 121 ? -19.568 6.705 40.866 1.00 59.22 121 LYS A CA 1
ATOM 983 C C . LYS A 1 121 ? -19.040 8.100 41.235 1.00 59.22 121 LYS A C 1
ATOM 985 O O . LYS A 1 121 ? -18.372 8.218 42.260 1.00 59.22 121 LYS A O 1
ATOM 990 N N . THR A 1 122 ? -19.297 9.112 40.404 1.00 52.66 122 THR A N 1
ATOM 991 C CA . THR A 1 122 ? -18.897 10.517 40.623 1.00 52.66 122 THR A CA 1
ATOM 992 C C . THR A 1 122 ? -20.142 11.374 40.775 1.00 52.66 122 THR A C 1
ATOM 994 O O . THR A 1 122 ? -20.108 12.297 41.612 1.00 52.66 122 THR A O 1
#

Secondary structure (DSSP, 8-state):
--HHHHHHHHHHTTS-HHHHHHHHHHHHS----HHHHHHHHTTSSPPPHHHHHHHHHHH---THHHH--TT-----S----TTPPPPHHHHHHHHHHHHTT--HHHHHHHHHHHHHHHHTT-

Sequence (122 aa):
MSEMSKKIGLIKGNLSYAELADKIYEKTGYKIHYTTLQKYATGKREPSKKVLRVLSAYTGKPVSWFLEDEDQEISGNFLVKENEEIPYEYQEVFKKAKDKKIPPSSLKLFIEAVEKARKEKT

Radius of gyration: 20.98 Å; chains: 1; bounding box: 38×28×62 Å

pLDDT: mean 82.56, std 17.5, range [34.56, 98.12]

InterPro domains:
  IPR001387 Cro/C1-type, helix-turn-helix domain [PF01381] (12-66)
  IPR001387 Cro/C1-type, helix-turn-helix domain [PS50943] (32-66)
  IPR001387 Cro/C1-type, helix-turn-helix domain [cd00093] (14-66)
  IPR010982 Lambda repressor-like, DNA-binding domain superfamily [G3DSA:1.10.260.40] (4-122)
  IPR010982 Lambda repressor-like, DNA-binding domain superfamily [SSF47413] (14-72)